Protein AF-A0A964QY27-F1 (afdb_monomer_lite)

Secondary structure (DSSP, 8-state):
------EEEEESSSEEEEEEEESSSS--EEEEEEEETTSEEEEE-TT-TT-S--EEEEE-

pLDDT: mean 85.14, std 11.33, range [42.56, 94.31]

Foldseek 3Di:
DDQDFDKDKFAADFDKKFKWKDLDPPDTDTQDIDGDRPRMDMDTRPVCRPRPDMDMDIDD

Structure (mmCIF, N/CA/C/O backbone):
data_AF-A0A964QY27-F1
#
_entry.id   AF-A0A964QY27-F1
#
loop_
_atom_site.group_PDB
_atom_site.id
_atom_site.type_symbol
_atom_site.label_atom_id
_atom_site.label_alt_id
_atom_site.label_comp_id
_atom_site.label_asym_id
_atom_site.label_entity_id
_atom_site.label_seq_id
_atom_site.pdbx_PDB_ins_code
_atom_site.Cartn_x
_atom_site.Cartn_y
_atom_site.Cartn_z
_atom_site.occupancy
_atom_site.B_iso_or_equiv
_atom_site.auth_seq_id
_atom_site.auth_comp_id
_atom_site.auth_asym_id
_atom_site.auth_atom_id
_atom_site.pdbx_PDB_model_num
ATOM 1 N N . MET A 1 1 ? 19.511 8.148 -13.197 1.00 42.56 1 MET A N 1
ATOM 2 C CA . MET A 1 1 ? 18.064 7.851 -13.173 1.00 42.56 1 MET A CA 1
ATOM 3 C C . MET A 1 1 ? 17.737 7.422 -11.753 1.00 42.56 1 MET A C 1
ATOM 5 O O . MET A 1 1 ? 18.222 6.383 -11.334 1.00 42.56 1 MET A O 1
ATOM 9 N N . THR A 1 2 ? 17.068 8.259 -10.962 1.00 49.09 2 THR A N 1
ATOM 10 C CA . THR A 1 2 ? 16.749 7.918 -9.565 1.00 49.09 2 THR A CA 1
ATOM 11 C C . THR A 1 2 ? 15.511 7.033 -9.563 1.00 49.09 2 THR A C 1
ATOM 13 O O . THR A 1 2 ? 14.454 7.477 -10.007 1.00 49.09 2 THR A O 1
ATOM 16 N N . ASN A 1 3 ? 15.641 5.790 -9.097 1.00 56.91 3 ASN A N 1
ATOM 17 C CA . ASN A 1 3 ? 14.505 4.891 -8.908 1.00 56.91 3 ASN A CA 1
ATOM 18 C C . ASN A 1 3 ? 13.491 5.569 -7.981 1.00 56.91 3 ASN A C 1
ATOM 20 O O . ASN A 1 3 ? 13.776 5.826 -6.811 1.00 56.91 3 ASN A O 1
ATOM 24 N N . LYS A 1 4 ? 12.323 5.924 -8.521 1.00 70.94 4 LYS A N 1
ATOM 25 C CA . LYS A 1 4 ? 11.270 6.593 -7.761 1.00 70.94 4 LYS A CA 1
ATOM 26 C C . LYS A 1 4 ? 10.545 5.536 -6.933 1.00 70.94 4 LYS A C 1
ATOM 28 O O . LYS A 1 4 ? 9.925 4.652 -7.508 1.00 70.94 4 LYS A O 1
ATOM 33 N N . ILE A 1 5 ? 10.628 5.627 -5.606 1.00 82.06 5 ILE A N 1
ATOM 34 C CA . ILE A 1 5 ? 9.847 4.786 -4.688 1.00 82.06 5 ILE A CA 1
ATOM 35 C C . ILE A 1 5 ? 8.407 5.328 -4.675 1.00 82.06 5 ILE A C 1
ATOM 37 O O . ILE A 1 5 ? 8.213 6.471 -4.252 1.00 82.06 5 ILE A O 1
ATOM 41 N N . PRO A 1 6 ? 7.395 4.578 -5.150 1.00 85.25 6 PRO A N 1
ATOM 42 C CA . PRO A 1 6 ? 6.008 5.031 -5.129 1.00 85.25 6 PRO A CA 1
ATOM 43 C C . PRO A 1 6 ? 5.483 5.135 -3.696 1.00 85.25 6 PRO A C 1
ATOM 45 O O . PRO A 1 6 ? 5.687 4.226 -2.889 1.00 85.25 6 PRO A O 1
ATOM 48 N N . SER A 1 7 ? 4.782 6.226 -3.390 1.00 88.12 7 SER A N 1
ATOM 49 C CA . SER A 1 7 ? 4.039 6.405 -2.143 1.00 88.12 7 SER A CA 1
ATOM 50 C C . SER A 1 7 ? 2.537 6.342 -2.404 1.00 88.12 7 SER A C 1
ATOM 52 O O . SER A 1 7 ? 2.045 6.856 -3.409 1.00 88.12 7 SER A O 1
ATOM 54 N N . LEU A 1 8 ? 1.809 5.692 -1.500 1.00 88.44 8 LEU A N 1
ATOM 55 C CA . LEU A 1 8 ? 0.367 5.503 -1.585 1.00 88.44 8 LEU A CA 1
ATOM 56 C C . LEU A 1 8 ? -0.286 5.843 -0.256 1.00 88.44 8 LEU A C 1
ATOM 58 O O . LEU A 1 8 ? 0.260 5.528 0.801 1.00 88.44 8 LEU A O 1
ATOM 62 N N . GLN A 1 9 ? -1.483 6.418 -0.330 1.00 92.19 9 GLN A N 1
ATOM 63 C CA . GLN A 1 9 ? -2.355 6.613 0.816 1.00 92.19 9 GLN A CA 1
ATOM 64 C C . GLN A 1 9 ? -3.630 5.795 0.616 1.00 92.19 9 GLN A C 1
ATOM 66 O O . GLN A 1 9 ? -4.347 5.975 -0.366 1.00 92.19 9 GLN A O 1
ATOM 71 N N . LEU A 1 10 ? -3.893 4.892 1.554 1.00 90.00 10 LEU A N 1
ATOM 72 C CA . LEU A 1 10 ? -5.148 4.175 1.686 1.00 90.00 10 LEU A CA 1
ATOM 73 C C . LEU A 1 10 ? -6.075 4.972 2.603 1.00 90.00 10 LEU A C 1
ATOM 75 O O . LEU A 1 10 ? -5.662 5.365 3.695 1.00 90.00 10 LEU A O 1
ATOM 79 N N . THR A 1 11 ? -7.324 5.148 2.176 1.00 92.88 11 THR A N 1
ATOM 80 C CA . THR A 1 11 ? -8.415 5.681 2.998 1.00 92.88 11 THR A CA 1
ATOM 81 C C . THR A 1 11 ? -9.628 4.765 2.836 1.00 92.88 11 THR A C 1
ATOM 83 O O . THR A 1 11 ? -10.028 4.474 1.711 1.00 92.88 11 THR A O 1
ATOM 86 N N . GLY A 1 12 ? -10.204 4.303 3.941 1.00 89.62 12 GLY A N 1
ATOM 87 C CA . GLY A 1 12 ? -11.305 3.345 3.973 1.00 89.62 12 GLY A CA 1
ATOM 88 C C . GLY A 1 12 ? -11.858 3.151 5.384 1.00 89.62 12 GLY A C 1
ATOM 89 O O . GLY A 1 12 ? -11.622 3.967 6.274 1.00 89.62 12 GLY A O 1
ATOM 90 N N . ALA A 1 13 ? -12.614 2.074 5.593 1.00 92.31 13 ALA A N 1
ATOM 91 C CA . ALA A 1 13 ? -13.062 1.695 6.929 1.00 92.31 13 ALA A CA 1
ATOM 92 C C . ALA A 1 13 ? -11.874 1.227 7.792 1.00 92.31 13 ALA A C 1
ATOM 94 O O . ALA A 1 13 ? -10.842 0.809 7.261 1.00 92.31 13 ALA A O 1
ATOM 95 N N . PRO A 1 14 ? -11.984 1.271 9.127 1.00 93.31 14 PRO A N 1
ATOM 96 C CA . PRO A 1 14 ? -11.015 0.612 9.980 1.00 93.31 14 PRO A CA 1
ATOM 97 C C . PRO A 1 14 ? -10.928 -0.888 9.694 1.00 93.31 14 PRO A C 1
ATOM 99 O O . PRO A 1 14 ? -11.951 -1.552 9.536 1.00 93.31 14 PRO A O 1
ATOM 102 N N . GLY A 1 15 ? -9.716 -1.436 9.647 1.00 92.50 15 GLY A N 1
ATOM 103 C CA . GLY A 1 15 ? -9.541 -2.836 9.278 1.00 92.50 15 GLY A CA 1
ATOM 104 C C . GLY A 1 15 ? -8.096 -3.239 9.044 1.00 92.50 15 GLY A C 1
ATOM 105 O O . GLY A 1 15 ? -7.168 -2.460 9.247 1.00 92.50 15 GLY A O 1
ATOM 106 N N . THR A 1 16 ? -7.911 -4.489 8.632 1.00 94.25 16 THR A N 1
ATOM 107 C CA . THR A 1 16 ? -6.628 -4.982 8.128 1.00 94.25 16 THR A CA 1
ATOM 108 C C . THR A 1 16 ? -6.773 -5.202 6.636 1.00 94.25 16 THR A C 1
ATOM 110 O O . THR A 1 16 ? -7.701 -5.880 6.209 1.00 94.25 16 THR A O 1
ATOM 113 N N . TYR A 1 17 ? -5.863 -4.619 5.866 1.00 93.00 17 TYR A N 1
ATOM 114 C CA . TYR A 1 17 ? -5.863 -4.687 4.415 1.00 93.00 17 TYR A CA 1
ATOM 115 C C . TYR A 1 17 ? -4.544 -5.264 3.926 1.00 93.00 17 TYR A C 1
ATOM 117 O O . TYR A 1 17 ? -3.463 -4.819 4.323 1.00 93.00 17 TYR A O 1
ATOM 125 N N . GLU A 1 18 ? -4.628 -6.230 3.024 1.00 94.31 18 GLU A N 1
ATOM 126 C CA . GLU A 1 18 ? -3.499 -6.655 2.218 1.00 94.31 18 GLU A CA 1
ATOM 127 C C . GLU A 1 18 ? -3.385 -5.741 1.000 1.00 94.31 18 GLU A C 1
ATOM 129 O O . GLU A 1 18 ? -4.301 -5.606 0.192 1.00 94.31 18 GLU A O 1
ATOM 134 N N . ILE A 1 19 ? -2.239 -5.091 0.868 1.00 92.75 19 ILE A N 1
ATOM 135 C CA . ILE A 1 19 ? -1.898 -4.286 -0.290 1.00 92.75 19 ILE A CA 1
ATOM 136 C C . ILE A 1 19 ? -1.230 -5.203 -1.300 1.00 92.75 19 ILE A C 1
ATOM 138 O O . ILE A 1 19 ? -0.199 -5.820 -1.012 1.00 92.75 19 ILE A O 1
ATOM 142 N N . GLN A 1 20 ? -1.801 -5.247 -2.496 1.00 93.06 20 GLN A N 1
ATOM 143 C CA . GLN A 1 20 ? -1.273 -6.003 -3.617 1.00 93.06 20 GLN A CA 1
ATOM 144 C C . GLN A 1 20 ? -0.812 -5.053 -4.715 1.00 93.06 20 GLN A C 1
ATOM 146 O O . GLN A 1 20 ? -1.439 -4.018 -4.964 1.00 93.06 20 GLN A O 1
ATOM 151 N N . ALA A 1 21 ? 0.269 -5.431 -5.389 1.00 91.69 21 ALA A N 1
ATOM 152 C CA . ALA A 1 21 ? 0.754 -4.751 -6.576 1.00 91.69 21 ALA A CA 1
ATOM 153 C C . ALA A 1 21 ? 0.731 -5.685 -7.783 1.00 91.69 21 ALA A C 1
ATOM 155 O O . ALA A 1 21 ? 0.791 -6.907 -7.647 1.00 91.69 21 ALA A O 1
ATOM 156 N N . ALA A 1 22 ? 0.663 -5.096 -8.970 1.00 90.56 22 ALA A N 1
ATOM 157 C CA . ALA A 1 22 ? 0.770 -5.822 -10.221 1.00 90.56 22 ALA A CA 1
ATOM 158 C C . ALA A 1 22 ? 1.407 -4.955 -11.313 1.00 90.56 22 ALA A C 1
ATOM 160 O O . ALA A 1 22 ? 1.225 -3.738 -11.342 1.00 90.56 22 ALA A O 1
ATOM 161 N N . SER A 1 23 ? 2.142 -5.579 -12.234 1.00 88.75 23 SER A N 1
ATOM 162 C CA . SER A 1 23 ? 2.614 -4.932 -13.471 1.00 88.75 23 SER A CA 1
ATOM 163 C C . SER A 1 23 ? 1.601 -5.039 -14.618 1.00 88.75 23 SER A C 1
ATOM 165 O O . SER A 1 23 ? 1.743 -4.376 -15.641 1.00 88.75 23 SER A O 1
ATOM 167 N N . ASN A 1 24 ? 0.574 -5.873 -14.451 1.00 85.31 24 ASN A N 1
ATOM 168 C CA . ASN A 1 24 ? -0.540 -6.067 -15.371 1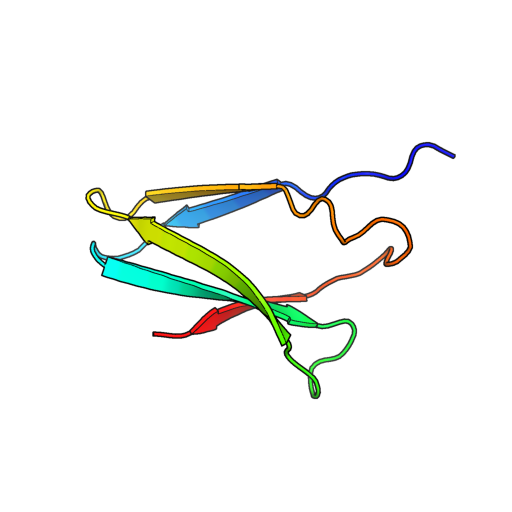.00 85.31 24 ASN A CA 1
ATOM 169 C C . ASN A 1 24 ? -1.832 -6.293 -14.563 1.00 85.31 24 ASN A C 1
ATOM 171 O O . ASN A 1 24 ? -1.781 -6.482 -13.356 1.00 85.31 24 ASN A O 1
ATOM 175 N N . PHE A 1 25 ? -3.003 -6.302 -15.194 1.00 87.12 25 PHE A N 1
ATOM 176 C CA . PHE A 1 25 ? -4.266 -6.498 -14.462 1.00 87.12 25 PHE A CA 1
ATOM 177 C C . PHE A 1 25 ? -4.561 -7.961 -14.078 1.00 87.12 25 PHE A C 1
ATOM 179 O O . PHE A 1 25 ? -5.606 -8.233 -13.491 1.00 87.12 25 PHE A O 1
ATOM 186 N N . SER A 1 26 ? -3.653 -8.894 -14.382 1.00 89.38 26 SER A N 1
ATOM 187 C CA . SER A 1 26 ? -3.848 -10.337 -14.198 1.00 89.38 26 SER A CA 1
ATOM 188 C C . SER A 1 26 ? -3.154 -10.870 -12.942 1.00 89.38 26 SER A C 1
ATOM 190 O O . SER A 1 26 ? -3.751 -11.617 -12.173 1.00 89.38 26 SER A O 1
ATOM 192 N N . ASN A 1 27 ? -1.897 -10.483 -12.716 1.00 89.88 27 ASN A N 1
ATOM 193 C CA . ASN A 1 27 ? -1.020 -11.100 -11.725 1.00 89.88 27 ASN A CA 1
ATOM 194 C C . ASN A 1 27 ? -0.767 -10.142 -10.565 1.00 89.88 27 ASN A C 1
ATOM 196 O O . ASN A 1 27 ? 0.144 -9.315 -10.613 1.00 89.88 27 ASN A O 1
ATOM 200 N N . TRP A 1 28 ? -1.574 -10.286 -9.520 1.00 92.69 28 TRP A N 1
ATOM 201 C CA . TRP A 1 28 ? -1.474 -9.503 -8.296 1.00 92.69 28 TRP A CA 1
ATOM 202 C C . TRP A 1 28 ? -0.691 -10.270 -7.242 1.00 92.69 28 TRP A C 1
ATOM 204 O O . TRP A 1 28 ? -0.988 -11.432 -6.977 1.00 92.69 28 TRP A O 1
ATOM 214 N N . PHE A 1 29 ? 0.295 -9.619 -6.636 1.00 91.12 29 PHE A N 1
ATOM 215 C CA . PHE A 1 29 ? 1.094 -10.197 -5.562 1.00 91.12 29 PHE A CA 1
ATOM 216 C C . PHE A 1 29 ? 1.048 -9.307 -4.315 1.00 91.12 29 PHE A C 1
ATOM 218 O O . PHE A 1 29 ? 1.016 -8.078 -4.445 1.00 91.12 29 PHE A O 1
ATOM 225 N N . PRO A 1 30 ? 1.040 -9.900 -3.109 1.00 92.19 30 PRO A N 1
ATOM 226 C CA . PRO A 1 30 ? 1.065 -9.139 -1.869 1.00 92.19 30 PRO A CA 1
ATOM 227 C C . PRO A 1 30 ? 2.395 -8.401 -1.727 1.00 92.19 30 PRO A C 1
ATOM 229 O O . PRO A 1 30 ? 3.464 -8.976 -1.931 1.00 92.19 30 PRO A O 1
ATOM 232 N N . ILE A 1 31 ? 2.328 -7.122 -1.356 1.00 91.06 31 ILE A N 1
ATOM 233 C CA . ILE A 1 31 ? 3.514 -6.312 -1.043 1.00 91.06 31 ILE A CA 1
ATOM 234 C C . ILE A 1 31 ? 3.582 -5.922 0.430 1.00 91.06 31 ILE A C 1
ATOM 236 O O . ILE A 1 31 ? 4.674 -5.725 0.960 1.00 91.06 31 ILE A O 1
ATOM 240 N N . ARG A 1 32 ? 2.432 -5.781 1.101 1.00 91.06 32 ARG A N 1
ATOM 241 C CA . ARG A 1 32 ? 2.371 -5.383 2.509 1.00 91.06 32 ARG A CA 1
ATOM 242 C C . ARG A 1 32 ? 0.991 -5.639 3.092 1.00 91.06 32 ARG A C 1
ATOM 244 O O . ARG A 1 32 ? 0.001 -5.307 2.457 1.00 91.06 32 ARG A O 1
ATOM 251 N N . THR A 1 33 ? 0.926 -6.086 4.337 1.00 92.81 33 THR A N 1
ATOM 252 C CA . THR A 1 33 ? -0.309 -6.049 5.131 1.00 92.81 33 THR A CA 1
ATOM 253 C C . THR A 1 33 ? -0.274 -4.831 6.041 1.00 92.81 33 THR A C 1
ATOM 255 O O . THR A 1 33 ? 0.735 -4.572 6.702 1.00 92.81 33 THR A O 1
ATOM 258 N N . VAL A 1 34 ? -1.355 -4.055 6.056 1.00 91.25 34 VAL A N 1
ATOM 259 C CA . VAL A 1 34 ? -1.462 -2.841 6.862 1.00 91.25 34 VAL A CA 1
ATOM 260 C C . VAL A 1 34 ? -2.727 -2.896 7.700 1.00 91.25 34 VAL A C 1
ATOM 262 O O . VAL A 1 34 ? -3.820 -3.116 7.188 1.00 91.25 34 VAL A O 1
ATOM 265 N N . ASN A 1 35 ? -2.568 -2.675 8.999 1.00 91.94 35 ASN A N 1
ATOM 266 C CA . ASN A 1 35 ? -3.686 -2.414 9.886 1.00 91.94 35 ASN A CA 1
ATOM 267 C C . ASN A 1 35 ? -3.962 -0.904 9.890 1.00 91.94 35 ASN A C 1
ATOM 269 O O . ASN A 1 35 ? -3.044 -0.108 10.095 1.00 91.94 35 ASN A O 1
ATOM 273 N N . THR A 1 36 ? -5.208 -0.517 9.639 1.00 91.06 36 THR A N 1
ATOM 274 C CA . THR A 1 36 ? -5.681 0.869 9.628 1.00 91.06 36 THR A CA 1
ATOM 275 C C . THR A 1 36 ? -6.729 1.064 10.719 1.00 91.06 36 THR A C 1
ATOM 277 O O . THR A 1 36 ? -7.920 1.009 10.421 1.00 91.06 36 THR A O 1
ATOM 280 N N . PRO A 1 37 ? -6.346 1.326 11.982 1.00 87.38 37 PRO A N 1
ATOM 281 C CA . PRO A 1 37 ? -7.310 1.531 13.068 1.00 87.38 37 PRO A CA 1
ATOM 282 C C . PRO A 1 37 ? -8.206 2.756 12.845 1.00 87.38 37 PRO A C 1
ATOM 284 O O . PRO A 1 37 ? -9.354 2.784 13.271 1.00 87.38 37 PRO A O 1
ATOM 287 N N . THR A 1 38 ? -7.679 3.773 12.161 1.00 89.69 38 THR A N 1
ATOM 288 C CA . THR A 1 38 ? -8.366 5.036 11.848 1.00 89.69 38 THR A CA 1
ATOM 289 C C . THR A 1 38 ? -8.910 5.076 10.421 1.00 89.69 38 THR A C 1
ATOM 291 O O . THR A 1 38 ? -9.340 6.129 9.961 1.00 89.69 38 THR A O 1
ATOM 294 N N . GLY A 1 39 ? -8.845 3.955 9.692 1.00 86.56 39 GLY A N 1
ATOM 295 C CA . GLY A 1 39 ? -9.239 3.899 8.285 1.00 86.56 39 GLY A CA 1
ATOM 296 C C . GLY A 1 39 ? -8.253 4.560 7.318 1.00 86.56 39 GLY A C 1
ATOM 297 O O . GLY A 1 39 ? -8.550 4.683 6.136 1.00 86.56 39 GLY A O 1
ATOM 298 N N . THR A 1 40 ? -7.072 4.97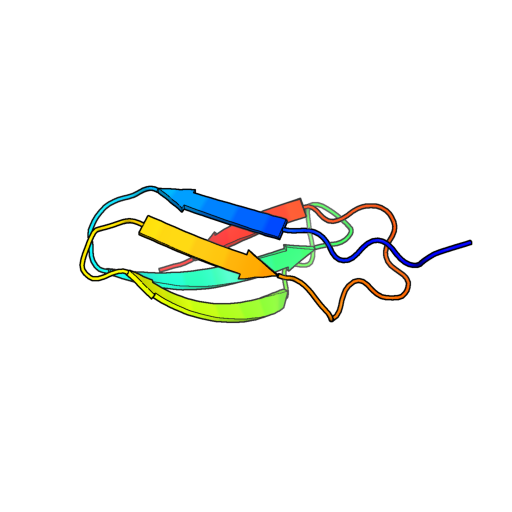9 7.779 1.00 91.31 40 THR A N 1
ATOM 299 C CA . THR A 1 40 ? -6.036 5.583 6.932 1.00 91.31 40 THR A CA 1
ATOM 300 C C . THR A 1 40 ? -4.683 4.907 7.117 1.00 91.31 40 THR A C 1
ATOM 302 O O . THR A 1 40 ? -4.306 4.541 8.229 1.00 91.31 40 THR A O 1
ATOM 305 N N . ALA A 1 41 ? -3.936 4.748 6.024 1.00 90.81 41 ALA A N 1
ATOM 306 C CA . ALA A 1 41 ? -2.539 4.321 6.060 1.00 90.81 41 ALA A CA 1
ATOM 307 C C . ALA A 1 41 ? -1.737 4.883 4.896 1.00 90.81 41 ALA A C 1
ATOM 309 O O . ALA A 1 41 ? -2.229 4.982 3.776 1.00 90.81 41 ALA A O 1
ATOM 310 N N . THR A 1 42 ? -0.455 5.124 5.148 1.00 91.31 42 THR A N 1
ATOM 311 C CA . THR A 1 42 ? 0.515 5.476 4.112 1.00 91.31 42 THR A CA 1
ATOM 312 C C . THR A 1 42 ? 1.514 4.338 3.936 1.00 91.31 42 THR A C 1
ATOM 314 O O . THR A 1 42 ? 2.035 3.788 4.913 1.00 91.31 42 THR A O 1
ATOM 317 N N . LEU A 1 43 ? 1.801 3.978 2.686 1.00 89.31 43 LEU A N 1
ATOM 318 C CA . LEU A 1 43 ? 2.837 3.008 2.348 1.00 89.31 43 LEU A CA 1
ATOM 319 C C . LEU A 1 43 ? 3.816 3.573 1.321 1.00 89.31 43 LEU A C 1
ATOM 321 O O . LEU A 1 43 ? 3.454 4.402 0.488 1.00 89.31 43 LEU A O 1
ATOM 325 N N . ALA A 1 44 ? 5.048 3.082 1.377 1.00 89.19 44 ALA A N 1
ATOM 326 C CA . ALA A 1 44 ? 6.050 3.281 0.346 1.00 89.19 44 ALA A CA 1
ATOM 327 C C . ALA A 1 44 ? 6.414 1.910 -0.230 1.00 89.19 44 ALA A C 1
ATOM 329 O O . ALA A 1 44 ? 6.760 0.996 0.520 1.00 89.19 44 ALA A O 1
ATOM 330 N N . ASP A 1 45 ? 6.311 1.757 -1.547 1.00 86.75 45 ASP A N 1
ATOM 331 C CA . ASP A 1 45 ? 6.644 0.518 -2.244 1.00 86.75 45 ASP A CA 1
ATOM 332 C C . ASP A 1 45 ? 8.130 0.511 -2.630 1.00 86.75 45 ASP A C 1
ATOM 334 O O . ASP A 1 45 ? 8.517 0.828 -3.756 1.00 86.75 45 ASP A O 1
ATOM 338 N N . SER A 1 46 ? 8.991 0.155 -1.674 1.00 82.50 46 SER A N 1
ATOM 339 C CA . SER A 1 46 ? 10.441 0.040 -1.895 1.00 82.50 46 SER A CA 1
ATOM 340 C C . SER A 1 46 ? 10.826 -1.112 -2.830 1.00 82.50 46 SER A C 1
ATOM 342 O O . SER A 1 46 ? 11.948 -1.145 -3.333 1.00 82.50 46 SER A O 1
ATOM 344 N N . SER A 1 47 ? 9.898 -2.036 -3.102 1.00 77.75 47 SER A N 1
ATOM 345 C CA . SER A 1 47 ? 10.109 -3.167 -4.010 1.00 77.75 47 SER A CA 1
ATOM 346 C C . SER A 1 47 ? 9.926 -2.796 -5.488 1.00 77.75 47 SER A C 1
ATOM 348 O O . SER A 1 47 ? 10.164 -3.623 -6.369 1.00 77.75 47 SER A O 1
ATOM 350 N N . ALA A 1 48 ? 9.516 -1.558 -5.787 1.00 77.38 48 ALA A N 1
ATOM 351 C CA . ALA A 1 48 ? 9.309 -1.046 -7.143 1.00 77.38 48 ALA A CA 1
ATOM 352 C C . ALA A 1 48 ? 10.606 -0.675 -7.892 1.00 77.38 48 ALA A C 1
ATOM 354 O O . ALA A 1 48 ? 10.555 -0.002 -8.918 1.00 77.38 48 ALA A O 1
ATOM 355 N N . THR A 1 49 ? 11.770 -1.136 -7.427 1.00 68.06 49 THR A N 1
ATOM 356 C CA . THR A 1 49 ? 13.112 -0.732 -7.885 1.00 68.06 49 THR A CA 1
ATOM 357 C C . THR A 1 49 ? 13.357 -0.858 -9.391 1.00 68.06 49 THR A C 1
ATOM 359 O O . THR A 1 49 ? 14.199 -0.135 -9.903 1.00 68.06 49 THR A O 1
ATOM 362 N N . ASN A 1 50 ? 12.621 -1.715 -10.109 1.00 65.19 50 ASN A N 1
ATOM 363 C CA . ASN A 1 50 ? 12.732 -1.888 -11.568 1.00 65.19 50 ASN A CA 1
ATOM 364 C C . ASN A 1 50 ? 11.369 -1.908 -12.290 1.00 65.19 50 ASN A C 1
ATOM 366 O O . ASN A 1 50 ? 11.275 -2.371 -13.424 1.00 65.19 50 ASN A O 1
ATOM 370 N N . ALA A 1 51 ? 10.296 -1.458 -11.635 1.00 65.06 51 ALA A N 1
ATOM 371 C CA . ALA A 1 51 ? 8.937 -1.523 -12.173 1.00 65.06 51 ALA A CA 1
ATOM 372 C C . ALA A 1 51 ? 8.381 -0.100 -12.361 1.00 65.06 51 ALA A C 1
ATOM 374 O O . ALA A 1 51 ? 7.795 0.446 -11.426 1.00 65.06 51 ALA A O 1
ATOM 375 N N . PRO A 1 52 ? 8.557 0.522 -13.544 1.00 62.84 52 PRO A N 1
ATOM 376 C CA . PRO A 1 52 ? 8.186 1.922 -13.7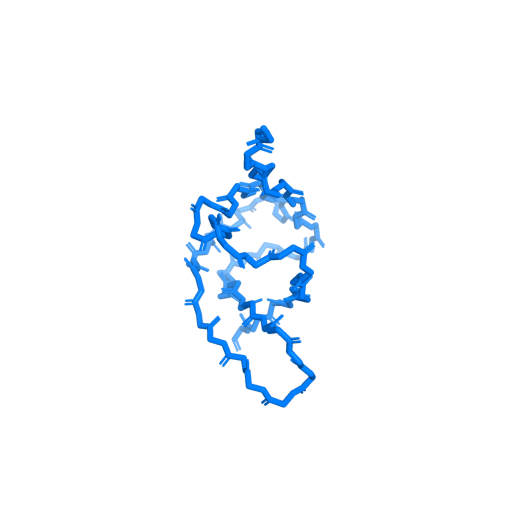64 1.00 62.84 52 PRO A CA 1
ATOM 377 C C . PRO A 1 52 ? 6.669 2.176 -13.743 1.00 62.84 52 PRO A C 1
ATOM 379 O O . PRO A 1 52 ? 6.253 3.317 -13.559 1.00 62.84 52 PRO A O 1
ATOM 382 N N . ALA A 1 53 ? 5.845 1.134 -13.896 1.00 73.25 53 ALA A N 1
ATOM 383 C CA . ALA A 1 53 ? 4.393 1.202 -13.765 1.00 73.25 53 ALA A CA 1
ATOM 384 C C . ALA A 1 53 ? 3.891 0.037 -12.901 1.00 73.25 53 ALA A C 1
ATOM 386 O O . ALA A 1 53 ? 4.119 -1.131 -13.224 1.00 73.25 53 ALA A O 1
ATOM 387 N N . ARG A 1 54 ? 3.215 0.363 -11.796 1.00 85.62 54 ARG A N 1
ATOM 388 C CA . ARG A 1 54 ? 2.528 -0.599 -10.931 1.00 85.62 54 ARG A CA 1
ATOM 389 C C . ARG A 1 54 ? 1.094 -0.158 -10.708 1.00 85.62 54 ARG A C 1
ATOM 391 O O . ARG A 1 54 ? 0.824 1.022 -10.491 1.00 85.62 54 ARG A O 1
ATOM 398 N N . PHE A 1 55 ? 0.199 -1.130 -10.741 1.00 90.00 55 PHE A N 1
ATOM 399 C CA . PHE A 1 55 ? -1.168 -0.994 -10.271 1.00 90.00 55 PHE A CA 1
ATOM 400 C C . PHE A 1 55 ? -1.239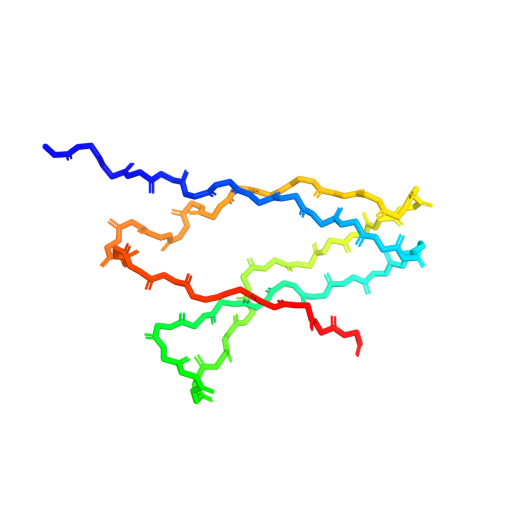 -1.497 -8.838 1.00 90.00 55 PHE A C 1
ATOM 402 O O . PHE A 1 55 ? -0.533 -2.437 -8.476 1.00 90.00 55 PHE A O 1
ATOM 409 N N . TYR A 1 56 ? -2.093 -0.869 -8.038 1.00 92.31 56 TYR A N 1
ATOM 410 C CA . TYR A 1 56 ? -2.238 -1.166 -6.621 1.00 92.31 56 TYR A CA 1
ATOM 411 C C . TYR A 1 56 ? -3.704 -1.400 -6.288 1.00 92.31 56 TYR A C 1
ATOM 413 O O . TYR A 1 56 ? -4.576 -0.700 -6.803 1.00 92.31 56 TYR A O 1
ATOM 421 N N . ARG A 1 57 ? -3.967 -2.375 -5.420 1.00 92.44 57 ARG A N 1
ATOM 422 C CA . ARG A 1 57 ? -5.299 -2.628 -4.866 1.00 92.44 57 ARG A CA 1
ATOM 423 C C . ARG A 1 57 ? -5.201 -3.121 -3.433 1.00 92.44 57 ARG A C 1
ATOM 425 O O . ARG A 1 57 ? -4.155 -3.615 -3.011 1.00 92.44 57 ARG A O 1
ATOM 432 N N . THR A 1 58 ? -6.31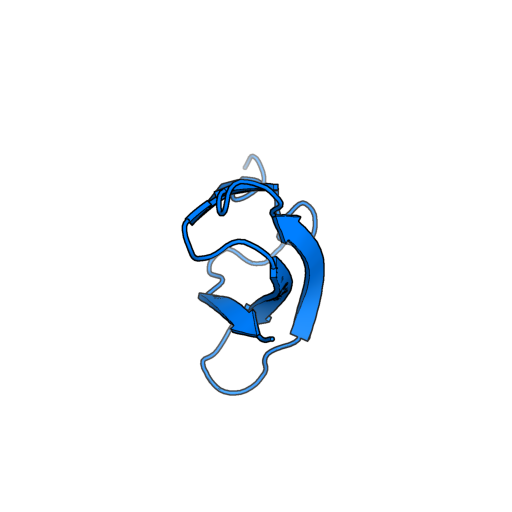1 -3.021 -2.721 1.00 92.38 58 THR A N 1
ATOM 433 C CA . THR A 1 58 ? -6.493 -3.677 -1.431 1.00 92.38 58 THR A CA 1
ATOM 434 C C . THR A 1 58 ? -7.251 -4.990 -1.600 1.00 92.38 58 THR A C 1
ATOM 436 O O . THR A 1 58 ? -8.123 -5.112 -2.461 1.00 92.38 58 THR A O 1
ATOM 439 N N . ALA A 1 59 ? -6.905 -5.968 -0.774 1.00 87.62 59 ALA A N 1
ATOM 440 C CA . ALA A 1 59 ? -7.665 -7.183 -0.524 1.00 87.62 59 ALA A CA 1
ATOM 441 C C . ALA A 1 59 ? -7.907 -7.288 0.990 1.00 87.62 59 ALA A C 1
ATOM 443 O O . ALA A 1 59 ? -7.067 -6.850 1.782 1.00 87.62 59 ALA A O 1
ATOM 444 N N . GL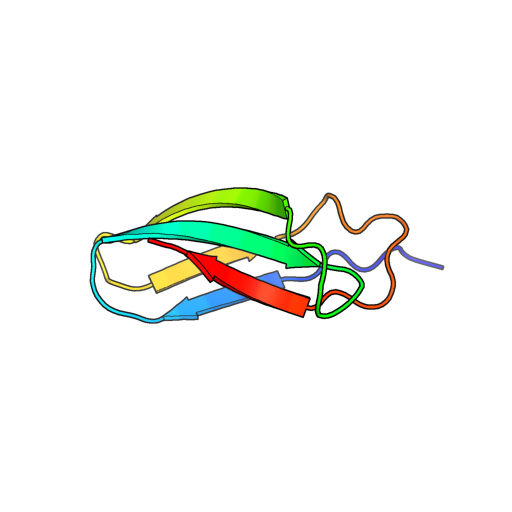N A 1 60 ? -9.067 -7.803 1.385 1.00 72.50 60 GLN A N 1
ATOM 445 C CA . GLN A 1 60 ? -9.459 -8.027 2.777 1.00 72.50 60 GLN A CA 1
ATOM 446 C C . GLN A 1 60 ? -9.836 -9.494 2.955 1.00 72.50 60 GLN A C 1
ATOM 448 O O . GLN A 1 60 ? -10.405 -10.055 1.990 1.00 72.50 60 GLN A O 1
#

Sequence (60 aa):
MTNKIPSLQLTGAPGTYEIQAASNFSNWFPIRTVNTPTGTATLADSSATNAPARFYRTAQ

Radius of gyration: 11.92 Å; chains: 1; bounding box: 31×19×28 Å